Protein AF-A0A3M2VMF3-F1 (afdb_monomer)

Sequence (79 aa):
MLASVSHDLRTPLTSMRGSIDSLLALGEAIALEDRRELLEGTRDEAERLDRYIQNLLDMTRLGHGALKLARDWVSPADI

Secondary structure (DSSP, 8-state):
-HHHHHHHHHHHHHHHHHHHHHHHHHGGGS-HHHHHHHHHHHHHHHHHHHHHHHHHHHHHHHHTT----------GGG-

InterPro domains:
  IPR003661 Signal transduction histidine kinase, dimerisation/phosphoacceptor domain [PF00512] (1-65)
  IPR003661 Signal transduction histidine kinase, dimerisation/phosphoacceptor domain [SM00388] (1-65)
  IPR003661 Signal transduction histidine kinase, dimerisation/phosphoacceptor domain [cd00082] (1-61)
  IPR036097 Signal transduction histidine kinase, dimerisation/phosphoacceptor domain superfamily [SSF47384] (1-65)
  IPR052023 Sensor histidine kinase KdpD [PTHR45569] (1-78)

Solvent-accessible surface area (backbone atoms only — not comparable to full-atom values): 4647 Å² total; per-residue (Å²): 108,73,71,55,54,57,49,65,49,47,54,39,54,52,52,35,48,50,40,51,50,49,51,67,74,42,56,86,76,49,54,71,66,59,51,48,51,40,52,50,53,33,49,53,33,50,56,51,45,50,53,53,51,50,54,50,53,52,50,53,38,56,75,68,64,67,68,76,79,82,84,71,94,71,59,82,89,79,110

Organism: Pseudomonas syringae pv. maculicola (NCBI:txid59511)

pLDDT: mean 85.31, std 14.01, range [54.19, 98.12]

Foldseek 3Di:
DVVVLVVQLVVLVVLLVVLVVCCVVCPVVDDPVSNVVSVVSNVVSVVVNVVSVVVVVVVVCVVVVVDPPPDDDDDPVRD

Radius of gyration: 20.15 Å; Cα contacts (8 Å, |Δi|>4): 33; chains: 1; bounding box: 38×20×61 Å

Structure (mmCIF, N/CA/C/O backbone):
data_AF-A0A3M2VMF3-F1
#
_entry.id   AF-A0A3M2VMF3-F1
#
loop_
_atom_site.group_PDB
_atom_site.id
_atom_site.type_symbol
_atom_site.label_atom_id
_atom_site.label_alt_id
_atom_site.label_comp_id
_atom_site.label_asym_id
_atom_site.label_entity_id
_atom_site.label_seq_id
_atom_site.pdbx_PDB_ins_code
_atom_site.Cartn_x
_atom_site.Cartn_y
_atom_site.Cartn_z
_atom_site.occupancy
_atom_site.B_iso_or_equiv
_atom_site.auth_seq_id
_atom_site.auth_comp_id
_atom_site.auth_asym_id
_atom_site.auth_atom_id
_atom_site.pdbx_PDB_model_num
ATOM 1 N N . MET A 1 1 ? 19.851 5.089 -10.455 1.00 60.38 1 MET A N 1
ATOM 2 C CA . MET A 1 1 ? 18.959 3.954 -10.780 1.00 60.38 1 MET A CA 1
ATOM 3 C C . MET A 1 1 ? 18.661 3.088 -9.557 1.00 60.38 1 MET A C 1
ATOM 5 O O . MET A 1 1 ? 17.556 3.200 -9.055 1.00 60.38 1 MET A O 1
ATOM 9 N N . LEU A 1 2 ? 19.618 2.328 -8.996 1.00 66.19 2 LEU A N 1
ATOM 10 C CA . LEU A 1 2 ? 19.388 1.472 -7.807 1.00 66.19 2 LEU A CA 1
ATOM 11 C C . LEU A 1 2 ? 18.793 2.212 -6.594 1.00 66.19 2 LEU A C 1
ATOM 13 O O . LEU A 1 2 ? 17.838 1.736 -5.995 1.00 66.19 2 LEU A O 1
ATOM 17 N N . ALA A 1 3 ? 19.299 3.408 -6.275 1.00 72.25 3 ALA A N 1
ATOM 18 C CA . ALA A 1 3 ? 18.767 4.219 -5.175 1.00 72.25 3 ALA A CA 1
ATOM 19 C C . ALA A 1 3 ? 17.305 4.669 -5.386 1.00 72.25 3 ALA A C 1
ATOM 21 O O . ALA A 1 3 ? 16.577 4.812 -4.409 1.00 72.25 3 ALA A O 1
ATOM 22 N N . SER A 1 4 ? 16.873 4.850 -6.642 1.00 76.25 4 SER A N 1
ATOM 23 C CA . SER A 1 4 ? 15.481 5.195 -6.973 1.00 76.25 4 SER A CA 1
ATOM 24 C C . SER A 1 4 ? 14.570 4.005 -6.715 1.00 76.25 4 SER A C 1
ATOM 26 O O . SER A 1 4 ? 13.592 4.135 -5.999 1.00 76.25 4 SER A O 1
ATOM 28 N N . VAL A 1 5 ? 14.959 2.817 -7.186 1.00 79.06 5 VAL A N 1
ATOM 29 C CA . VAL A 1 5 ? 14.177 1.592 -6.975 1.00 79.06 5 VAL A CA 1
ATOM 30 C C . VAL A 1 5 ? 14.037 1.286 -5.483 1.00 79.06 5 VAL A C 1
ATOM 32 O O . VAL A 1 5 ? 12.939 1.031 -5.006 1.00 79.06 5 VAL A O 1
ATOM 35 N N . SER A 1 6 ? 15.119 1.394 -4.708 1.00 84.00 6 SER A N 1
ATOM 36 C CA . SER A 1 6 ? 15.049 1.213 -3.252 1.00 84.00 6 SER A CA 1
ATOM 37 C C . SER A 1 6 ? 14.109 2.211 -2.566 1.00 84.00 6 SER A C 1
ATOM 39 O O . SER A 1 6 ? 13.454 1.856 -1.588 1.00 84.00 6 SER A O 1
ATOM 41 N N . HIS A 1 7 ? 14.040 3.453 -3.052 1.00 87.31 7 HIS A N 1
ATOM 42 C CA . HIS A 1 7 ? 13.104 4.457 -2.550 1.00 87.31 7 HIS A CA 1
ATOM 43 C C . HIS A 1 7 ? 11.655 4.102 -2.920 1.00 87.31 7 HIS A C 1
ATOM 45 O O . HIS A 1 7 ? 10.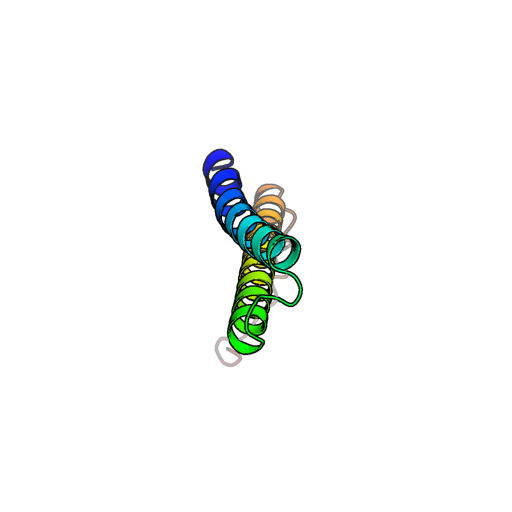779 4.106 -2.055 1.00 87.31 7 HIS A O 1
ATOM 51 N N . ASP A 1 8 ? 11.429 3.704 -4.169 1.00 86.06 8 ASP A N 1
ATOM 52 C CA . ASP A 1 8 ? 10.109 3.367 -4.708 1.00 86.06 8 ASP A CA 1
ATOM 53 C C . ASP A 1 8 ? 9.508 2.115 -4.052 1.00 86.06 8 ASP A C 1
ATOM 55 O O . ASP A 1 8 ? 8.290 2.026 -3.914 1.00 86.06 8 ASP A O 1
ATOM 59 N N . LEU A 1 9 ? 10.348 1.192 -3.566 1.00 90.38 9 LEU A N 1
ATOM 60 C CA . LEU A 1 9 ? 9.934 0.043 -2.751 1.00 90.38 9 LEU A CA 1
ATOM 61 C C . LEU A 1 9 ? 9.706 0.402 -1.268 1.00 90.38 9 LEU A C 1
ATOM 63 O O . LEU A 1 9 ? 8.886 -0.220 -0.594 1.00 90.38 9 LEU A O 1
ATOM 67 N N . ARG A 1 10 ? 10.419 1.394 -0.719 1.00 91.69 10 ARG A N 1
ATOM 68 C CA . ARG A 1 10 ? 10.324 1.753 0.710 1.00 91.69 10 ARG A CA 1
ATOM 69 C C . ARG A 1 10 ? 8.989 2.412 1.056 1.00 91.69 10 ARG A C 1
ATOM 71 O O . ARG A 1 10 ? 8.467 2.181 2.148 1.00 91.69 10 ARG A O 1
ATOM 78 N N . THR A 1 11 ? 8.451 3.221 0.150 1.00 92.12 11 THR A N 1
ATOM 79 C CA . THR A 1 11 ? 7.166 3.915 0.327 1.00 92.12 11 THR A CA 1
ATOM 80 C C . THR A 1 11 ? 5.984 2.951 0.526 1.00 92.12 11 THR A C 1
ATOM 82 O O . THR A 1 11 ? 5.379 3.018 1.598 1.00 92.12 11 THR A O 1
ATOM 85 N N . PRO A 1 12 ? 5.676 2.019 -0.406 1.00 92.19 12 PRO A N 1
ATOM 86 C CA . PRO A 1 12 ? 4.598 1.038 -0.225 1.00 92.19 12 PRO A CA 1
ATOM 87 C C . PRO A 1 12 ? 4.805 0.189 1.034 1.00 92.19 12 PRO A C 1
ATOM 89 O O . PRO A 1 12 ? 3.871 -0.026 1.800 1.00 92.19 12 PRO A O 1
ATOM 92 N N . LEU A 1 13 ? 6.046 -0.222 1.321 1.00 95.38 13 LEU A N 1
ATOM 93 C CA . LEU A 1 13 ? 6.360 -1.007 2.517 1.00 95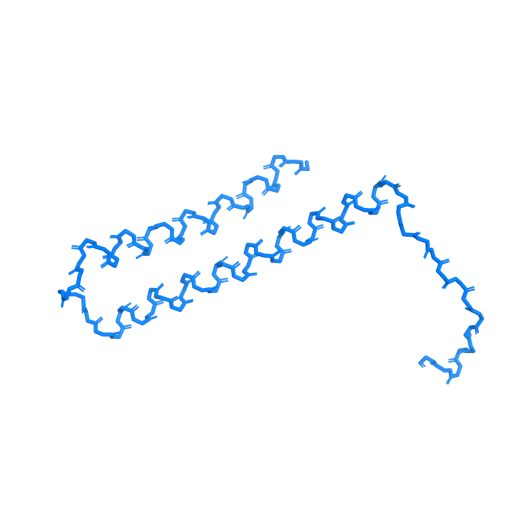.38 13 LEU A CA 1
ATOM 94 C C . LEU A 1 13 ? 6.071 -0.250 3.822 1.00 95.38 13 LEU A C 1
ATOM 96 O O . LEU A 1 13 ? 5.597 -0.834 4.795 1.00 95.38 13 LEU A O 1
ATOM 100 N N . THR A 1 14 ? 6.369 1.049 3.858 1.00 96.25 14 THR A N 1
ATOM 101 C CA . THR A 1 14 ? 6.100 1.888 5.034 1.00 96.25 14 THR A CA 1
ATOM 102 C C . THR A 1 14 ? 4.600 2.091 5.228 1.00 96.25 14 THR A C 1
ATOM 104 O O . THR A 1 14 ? 4.136 2.000 6.361 1.00 96.25 14 THR A O 1
ATOM 107 N N . SER A 1 15 ? 3.859 2.292 4.133 1.00 95.25 15 SER A N 1
ATOM 108 C CA . SER A 1 15 ? 2.396 2.398 4.141 1.00 95.25 15 SER A CA 1
ATOM 109 C C . SER A 1 15 ? 1.739 1.121 4.678 1.00 95.25 15 SER A C 1
ATOM 111 O O . SER A 1 15 ? 1.032 1.171 5.682 1.00 95.25 15 SER A O 1
ATOM 113 N N . MET A 1 16 ? 2.080 -0.043 4.107 1.00 97.69 16 MET A N 1
ATOM 114 C CA . MET A 1 16 ? 1.572 -1.343 4.567 1.00 97.69 16 MET A CA 1
ATOM 115 C C . MET A 1 16 ? 1.869 -1.592 6.045 1.00 97.69 16 MET A C 1
ATOM 117 O O . MET 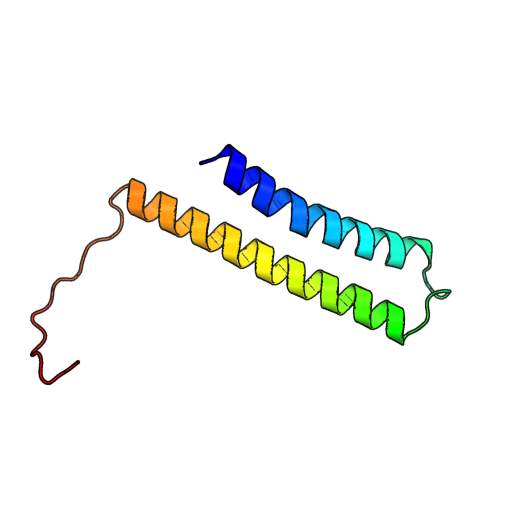A 1 16 ? 0.994 -2.041 6.780 1.00 97.69 16 MET A O 1
ATOM 121 N N . ARG A 1 17 ? 3.092 -1.286 6.501 1.00 97.94 17 ARG A N 1
ATOM 122 C CA . ARG A 1 17 ? 3.452 -1.463 7.912 1.00 97.94 17 ARG A CA 1
ATOM 123 C C . ARG A 1 17 ? 2.597 -0.580 8.819 1.00 97.94 17 ARG A C 1
ATOM 125 O O . ARG A 1 17 ? 2.102 -1.079 9.816 1.00 97.94 17 ARG A O 1
ATOM 132 N N . GLY A 1 18 ? 2.377 0.682 8.448 1.00 97.56 18 GLY A N 1
ATOM 133 C CA . GLY A 1 18 ? 1.507 1.586 9.202 1.00 97.56 18 GLY A CA 1
ATOM 134 C C . GLY A 1 18 ? 0.079 1.056 9.323 1.00 97.56 18 GLY A C 1
ATOM 135 O O . GLY A 1 18 ? -0.449 0.988 10.429 1.00 97.56 18 GLY A O 1
ATOM 136 N N . SER A 1 19 ? -0.512 0.599 8.215 1.00 97.19 19 SER A N 1
ATOM 137 C CA . SER A 1 19 ? -1.857 0.013 8.219 1.00 97.19 19 SER A CA 1
ATOM 138 C C . SER A 1 19 ? -1.943 -1.247 9.083 1.00 97.19 19 SER A C 1
ATOM 140 O O . SER 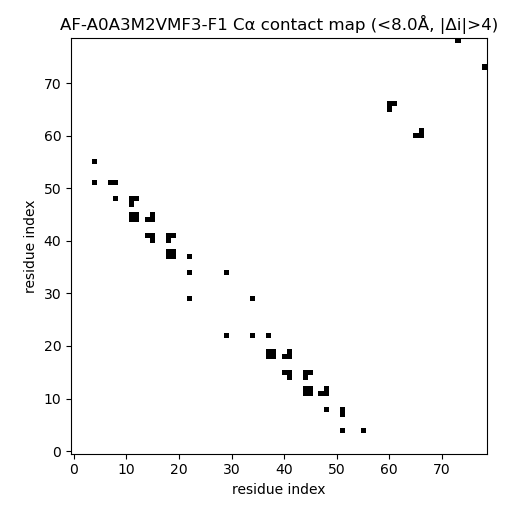A 1 19 ? -2.875 -1.390 9.873 1.00 97.19 19 SER A O 1
ATOM 142 N N . ILE A 1 20 ? -0.957 -2.145 8.985 1.00 98.00 20 ILE A N 1
ATOM 143 C CA . ILE A 1 20 ? -0.887 -3.364 9.804 1.00 98.00 20 ILE A CA 1
ATOM 144 C C . ILE A 1 20 ? -0.709 -3.019 11.288 1.00 98.00 20 ILE A C 1
ATOM 146 O O . ILE A 1 20 ? -1.405 -3.588 12.127 1.00 98.00 20 ILE A O 1
ATOM 150 N N . ASP A 1 21 ? 0.168 -2.071 11.619 1.00 98.06 21 ASP A N 1
ATOM 151 C CA . ASP A 1 21 ? 0.391 -1.621 12.995 1.00 98.06 21 ASP A CA 1
ATOM 152 C C . ASP A 1 21 ? -0.895 -1.017 13.584 1.00 98.06 21 ASP A C 1
ATOM 154 O O . ASP A 1 21 ? -1.256 -1.333 14.717 1.00 98.06 21 ASP A O 1
ATOM 158 N N . SER A 1 22 ? -1.640 -0.217 12.811 1.00 96.50 22 SER A N 1
ATOM 159 C CA . SER A 1 22 ? -2.948 0.314 13.221 1.00 96.50 22 SER A CA 1
ATOM 160 C C . SER A 1 22 ? -3.977 -0.790 13.462 1.00 96.50 22 SER A C 1
ATOM 162 O O . SER A 1 22 ? -4.666 -0.768 14.481 1.00 96.50 22 SER A O 1
ATOM 164 N N . LEU A 1 23 ? -4.055 -1.780 12.569 1.00 97.06 23 LEU A N 1
ATOM 165 C CA . LEU A 1 23 ? -4.949 -2.931 12.716 1.00 97.06 23 LEU A CA 1
ATOM 166 C C . LEU A 1 23 ? -4.632 -3.745 13.979 1.00 97.06 23 LEU A C 1
ATOM 168 O O . LEU A 1 23 ? -5.547 -4.150 14.694 1.00 97.06 23 LEU A O 1
ATOM 172 N N . LEU A 1 24 ? -3.348 -3.966 14.269 1.00 97.44 24 LEU A N 1
ATOM 173 C CA . LEU A 1 24 ? -2.901 -4.701 15.455 1.00 97.44 24 LEU A CA 1
ATOM 174 C C . LEU A 1 24 ? -3.115 -3.906 16.749 1.00 97.44 24 LEU A C 1
ATOM 176 O O . LEU A 1 24 ? -3.508 -4.489 17.756 1.00 97.44 24 LEU A O 1
ATOM 180 N N . ALA A 1 25 ? -2.861 -2.595 16.730 1.00 97.44 25 ALA A N 1
ATOM 181 C CA . ALA A 1 25 ? -2.981 -1.736 17.904 1.00 97.44 25 ALA A CA 1
ATOM 182 C C . ALA A 1 25 ? -4.440 -1.486 18.308 1.00 97.44 25 ALA A C 1
ATOM 184 O O . ALA A 1 25 ? -4.744 -1.437 19.499 1.00 97.44 25 ALA A O 1
ATOM 185 N N . LEU A 1 26 ? -5.334 -1.319 17.329 1.00 95.94 26 LEU A N 1
ATOM 186 C CA . LEU A 1 26 ? -6.747 -1.036 17.578 1.00 95.94 26 LEU A CA 1
ATOM 187 C C .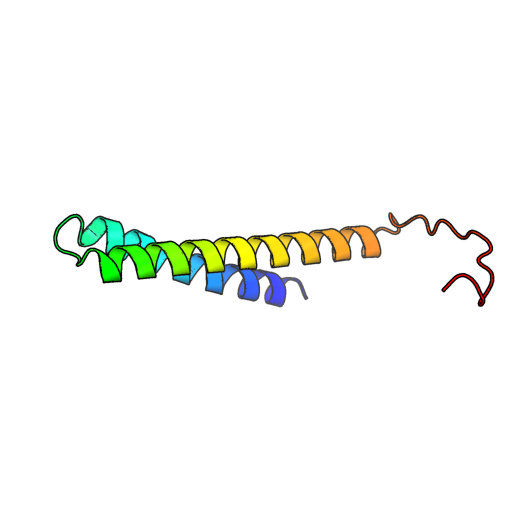 LEU A 1 26 ? -7.575 -2.313 17.764 1.00 95.94 26 LEU A C 1
ATOM 189 O O . LEU A 1 26 ? -8.545 -2.295 18.517 1.00 95.94 26 LEU A O 1
ATOM 193 N N . GLY A 1 27 ? -7.200 -3.429 17.131 1.00 93.19 27 GLY A N 1
ATOM 194 C CA . GLY A 1 27 ? -7.873 -4.716 17.316 1.00 93.19 27 GLY A CA 1
ATOM 195 C C . GLY A 1 27 ? -9.373 -4.646 17.013 1.00 93.19 27 GLY A C 1
ATOM 196 O O . GLY A 1 27 ? -9.767 -4.352 15.890 1.00 93.19 27 GLY A O 1
ATOM 197 N N . GLU A 1 28 ? -10.221 -4.923 18.005 1.00 94.19 28 GLU A N 1
ATOM 198 C CA . GLU A 1 28 ? -11.687 -4.827 17.868 1.00 94.19 28 GLU A CA 1
ATOM 199 C C . GLU A 1 28 ? -12.238 -3.404 18.069 1.00 94.19 28 GLU A C 1
ATOM 201 O O . GLU A 1 28 ? -13.421 -3.169 17.843 1.00 94.19 28 GLU A O 1
ATOM 206 N N . ALA A 1 29 ? -11.407 -2.442 18.486 1.00 96.19 29 ALA A N 1
ATOM 207 C CA . ALA A 1 29 ? -11.831 -1.059 18.707 1.00 96.19 29 ALA A CA 1
ATOM 208 C C . ALA A 1 29 ? -11.946 -0.235 17.410 1.00 96.19 29 ALA A C 1
ATOM 210 O O . ALA A 1 29 ? -12.503 0.861 17.438 1.00 96.19 29 ALA A O 1
ATOM 211 N N . ILE A 1 30 ? -11.417 -0.732 16.286 1.00 96.44 30 ILE A N 1
ATOM 212 C CA . ILE A 1 30 ? -11.573 -0.100 14.970 1.00 96.44 30 ILE A CA 1
ATOM 213 C C . ILE A 1 30 ? -12.933 -0.464 14.356 1.00 96.44 30 ILE A C 1
ATOM 215 O O . ILE A 1 30 ? -13.393 -1.602 14.473 1.00 96.44 30 ILE A O 1
ATOM 219 N N . ALA A 1 31 ? -13.575 0.493 13.680 1.00 97.38 31 ALA A N 1
ATOM 220 C CA . ALA A 1 31 ? -14.801 0.224 12.936 1.00 97.38 31 ALA A CA 1
ATOM 221 C C . ALA A 1 31 ? -14.545 -0.801 11.818 1.00 97.38 31 ALA A C 1
ATOM 223 O O . ALA A 1 31 ? -13.451 -0.878 11.254 1.00 97.38 31 ALA A O 1
ATOM 224 N N . LEU A 1 32 ? -15.555 -1.608 11.484 1.00 96.56 32 LEU A N 1
ATOM 225 C CA . LEU A 1 32 ? -15.405 -2.658 10.473 1.00 96.56 32 LEU A CA 1
ATOM 226 C C . LEU A 1 32 ? -15.065 -2.069 9.095 1.00 96.56 32 LEU A C 1
ATOM 228 O O . LEU A 1 32 ? -14.291 -2.662 8.343 1.00 96.56 32 LEU A O 1
ATOM 232 N N . GLU A 1 33 ? -15.627 -0.904 8.794 1.00 97.06 33 GLU A N 1
ATOM 233 C CA . GLU A 1 33 ? -15.406 -0.140 7.573 1.00 97.06 33 GLU A CA 1
ATOM 234 C C . GLU A 1 33 ? -13.948 0.324 7.477 1.00 97.06 33 GLU A C 1
ATOM 236 O O . GLU A 1 33 ? -13.269 -0.017 6.509 1.00 97.06 33 GLU A O 1
ATOM 241 N N . ASP A 1 34 ? -13.428 0.974 8.521 1.00 96.81 34 ASP A N 1
ATOM 242 C CA . ASP A 1 34 ? -12.033 1.433 8.579 1.00 96.81 34 ASP A CA 1
ATOM 243 C C . ASP A 1 34 ? -11.054 0.249 8.528 1.00 96.81 34 ASP A C 1
ATOM 245 O O . ASP A 1 34 ? -10.021 0.287 7.859 1.00 96.81 34 ASP A O 1
ATOM 249 N N . ARG A 1 35 ? -11.391 -0.862 9.201 1.00 97.44 35 ARG A N 1
ATOM 250 C CA . ARG A 1 35 ? -10.611 -2.105 9.142 1.00 97.44 35 ARG A CA 1
ATOM 251 C C . ARG A 1 35 ? -10.521 -2.626 7.711 1.00 97.44 35 ARG A C 1
ATOM 253 O O . ARG A 1 35 ? -9.458 -3.083 7.288 1.00 97.44 35 ARG A O 1
ATOM 260 N N . ARG A 1 36 ? -11.636 -2.601 6.981 1.00 97.50 36 ARG A N 1
ATOM 261 C CA . ARG A 1 36 ? -11.687 -3.034 5.586 1.00 97.50 36 ARG A CA 1
ATOM 262 C C . ARG A 1 36 ? -10.869 -2.102 4.697 1.00 97.50 36 ARG A C 1
ATOM 264 O O . ARG A 1 36 ? -10.091 -2.608 3.896 1.00 97.50 36 ARG A O 1
ATOM 271 N N . GLU A 1 37 ? -10.986 -0.792 4.881 1.00 97.44 37 GLU A N 1
ATOM 272 C CA . GLU A 1 37 ? -10.217 0.203 4.129 1.00 97.44 37 GLU A CA 1
ATOM 273 C C . GLU A 1 37 ? -8.704 0.017 4.326 1.00 97.44 37 GLU A C 1
ATOM 275 O O . GLU A 1 37 ? -7.953 -0.051 3.353 1.00 97.44 37 GLU A O 1
ATOM 280 N N . LEU A 1 38 ? -8.244 -0.176 5.569 1.00 97.44 38 LEU A N 1
ATOM 281 C CA . LEU A 1 38 ? -6.830 -0.445 5.857 1.00 97.44 38 LEU A CA 1
ATOM 282 C C . LEU A 1 38 ? -6.332 -1.736 5.195 1.00 97.44 38 LEU A C 1
ATOM 284 O O . LEU A 1 38 ? -5.199 -1.783 4.706 1.00 97.44 38 LEU A O 1
ATOM 288 N N . LEU A 1 39 ? -7.154 -2.789 5.174 1.00 98.00 39 LEU A N 1
ATOM 289 C CA . LEU A 1 39 ? -6.817 -4.055 4.519 1.00 98.00 39 LEU A CA 1
ATOM 290 C C . LEU A 1 39 ? -6.779 -3.921 2.991 1.00 98.00 39 LEU A C 1
ATOM 292 O O . LEU A 1 39 ? -5.854 -4.441 2.366 1.00 98.00 39 LEU A O 1
ATOM 296 N N . GLU A 1 40 ? -7.743 -3.219 2.394 1.00 98.12 40 GLU A N 1
ATOM 297 C CA . GLU A 1 40 ? -7.780 -2.944 0.954 1.00 98.12 40 GLU A CA 1
ATOM 298 C C . GLU A 1 40 ? -6.573 -2.097 0.533 1.00 98.12 40 GLU A C 1
ATOM 300 O O . GLU A 1 40 ? -5.828 -2.506 -0.356 1.00 98.12 40 GLU A O 1
ATOM 305 N N . GLY A 1 41 ? -6.276 -1.011 1.252 1.00 97.25 41 GLY A N 1
ATOM 306 C CA . GLY A 1 41 ? -5.088 -0.195 0.991 1.00 97.25 41 GLY A CA 1
ATOM 307 C C . GLY A 1 41 ? -3.777 -0.973 1.155 1.00 97.25 41 GLY A C 1
ATOM 308 O O . GLY A 1 41 ? -2.856 -0.831 0.352 1.00 97.25 41 GLY A O 1
ATOM 309 N N . THR A 1 42 ? -3.694 -1.862 2.151 1.00 98.00 42 THR A N 1
ATOM 310 C CA . THR A 1 42 ? -2.527 -2.747 2.327 1.00 98.00 42 THR A CA 1
ATOM 311 C C . THR A 1 42 ? -2.360 -3.693 1.136 1.00 98.00 42 THR A C 1
ATOM 313 O O . THR A 1 42 ? -1.242 -3.897 0.661 1.00 98.00 42 THR A O 1
ATOM 316 N N . ARG A 1 43 ? -3.461 -4.262 0.629 1.00 98.00 43 ARG A N 1
ATOM 317 C CA . ARG A 1 43 ? -3.449 -5.127 -0.556 1.00 98.00 43 ARG A CA 1
ATOM 318 C C . ARG A 1 43 ? -2.989 -4.364 -1.799 1.00 98.00 43 ARG A C 1
ATOM 320 O O . ARG A 1 43 ? -2.140 -4.874 -2.528 1.00 98.00 43 ARG A O 1
ATOM 327 N N . ASP A 1 44 ? -3.495 -3.158 -2.018 1.00 97.12 44 ASP A N 1
ATOM 328 C CA . ASP A 1 44 ? -3.149 -2.352 -3.192 1.00 97.12 44 ASP A CA 1
ATOM 329 C C . ASP A 1 44 ? -1.656 -1.980 -3.213 1.00 97.12 44 ASP A C 1
ATOM 331 O O . ASP A 1 44 ? -0.999 -2.053 -4.259 1.00 97.12 44 ASP A O 1
ATOM 335 N N . GLU A 1 45 ? -1.078 -1.649 -2.053 1.00 96.81 45 GLU A N 1
ATOM 336 C CA . GLU A 1 45 ? 0.362 -1.391 -1.937 1.00 96.81 45 GLU A CA 1
ATOM 337 C C . GLU A 1 45 ? 1.206 -2.659 -2.131 1.00 96.81 45 GLU A C 1
ATOM 339 O O . GLU A 1 45 ? 2.295 -2.581 -2.707 1.00 96.81 45 GLU A O 1
ATOM 344 N N . ALA A 1 46 ? 0.710 -3.833 -1.727 1.00 96.00 46 ALA A N 1
ATOM 345 C CA . ALA A 1 46 ? 1.372 -5.107 -2.003 1.00 96.00 46 ALA A CA 1
ATOM 346 C C . ALA A 1 46 ? 1.409 -5.407 -3.512 1.00 96.00 46 ALA A C 1
ATOM 348 O O . ALA A 1 46 ? 2.465 -5.741 -4.050 1.00 96.00 46 ALA A O 1
ATOM 349 N N . GLU A 1 47 ? 0.292 -5.212 -4.219 1.00 95.56 47 GLU A N 1
ATOM 350 C CA . GLU A 1 47 ? 0.229 -5.371 -5.679 1.00 95.56 47 GLU A CA 1
ATOM 351 C C . GLU A 1 47 ? 1.121 -4.354 -6.404 1.00 95.56 47 GLU A C 1
ATOM 353 O O . GLU A 1 47 ? 1.740 -4.653 -7.427 1.00 95.56 47 GLU A O 1
ATOM 358 N N . ARG A 1 48 ? 1.218 -3.129 -5.881 1.00 92.31 48 ARG A N 1
ATOM 359 C CA . ARG A 1 48 ? 2.125 -2.107 -6.411 1.00 92.31 48 ARG A CA 1
ATOM 360 C C . ARG A 1 48 ? 3.592 -2.482 -6.217 1.00 92.31 48 ARG A C 1
ATOM 362 O O . ARG A 1 48 ? 4.383 -2.300 -7.144 1.00 92.31 48 ARG A O 1
ATOM 369 N N . LEU A 1 49 ? 3.946 -3.008 -5.047 1.00 93.44 49 LEU A N 1
ATOM 370 C CA . LEU A 1 49 ? 5.293 -3.490 -4.757 1.00 93.44 49 LEU A CA 1
ATOM 371 C C . LEU A 1 49 ? 5.682 -4.642 -5.695 1.00 93.44 49 LEU A C 1
ATOM 373 O O . LEU A 1 49 ? 6.787 -4.631 -6.235 1.00 93.44 49 LEU A O 1
ATOM 377 N N . ASP A 1 50 ? 4.766 -5.581 -5.941 1.00 92.00 50 ASP A N 1
ATOM 378 C CA . ASP A 1 50 ? 4.967 -6.692 -6.877 1.00 92.00 50 ASP A CA 1
A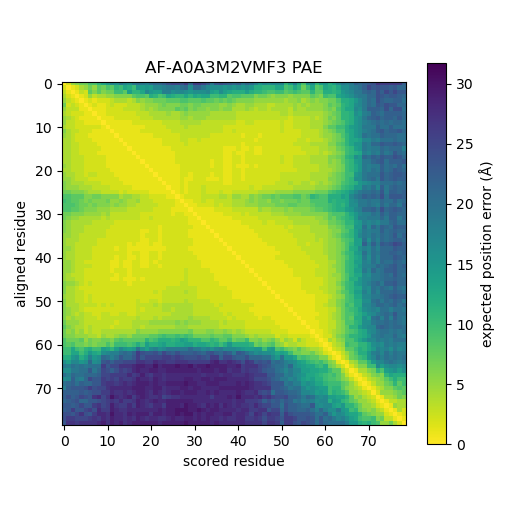TOM 379 C C . ASP A 1 50 ? 5.287 -6.192 -8.297 1.00 92.00 50 ASP A C 1
ATOM 381 O O . ASP A 1 50 ? 6.303 -6.572 -8.882 1.00 92.00 50 ASP A O 1
ATOM 385 N N . ARG A 1 51 ? 4.521 -5.213 -8.806 1.00 90.88 51 ARG A N 1
ATOM 386 C CA . ARG A 1 51 ? 4.809 -4.569 -10.103 1.00 90.88 51 ARG A CA 1
ATOM 387 C C . ARG A 1 51 ? 6.196 -3.925 -10.153 1.00 90.88 51 ARG A C 1
ATOM 389 O O . ARG A 1 51 ? 6.866 -3.992 -11.182 1.00 90.88 51 ARG A O 1
ATOM 396 N N . TYR A 1 52 ? 6.653 -3.299 -9.067 1.00 90.25 52 TYR A N 1
ATOM 397 C CA . TYR A 1 52 ? 7.998 -2.715 -9.013 1.00 90.25 52 TYR A CA 1
ATOM 398 C C . TYR A 1 52 ? 9.103 -3.767 -9.023 1.00 90.25 52 TYR A C 1
ATOM 400 O O . TYR A 1 52 ? 10.112 -3.580 -9.707 1.00 90.25 52 TYR A O 1
ATOM 408 N N . ILE A 1 53 ? 8.904 -4.879 -8.316 1.00 88.69 53 ILE A N 1
ATOM 409 C CA . ILE A 1 53 ? 9.827 -6.014 -8.342 1.00 88.69 53 ILE A CA 1
ATOM 410 C C . ILE A 1 53 ? 9.884 -6.602 -9.753 1.00 88.69 53 ILE A C 1
ATOM 412 O O . ILE A 1 53 ? 10.979 -6.805 -10.278 1.00 88.69 53 ILE A O 1
ATOM 416 N N . GLN A 1 54 ? 8.736 -6.803 -10.401 1.00 88.62 54 GLN A N 1
ATOM 417 C CA . GLN A 1 54 ? 8.686 -7.345 -11.755 1.00 88.62 54 GLN A CA 1
ATOM 418 C C . GLN A 1 54 ? 9.391 -6.429 -12.763 1.00 88.62 54 GLN A C 1
ATOM 420 O O . GLN A 1 54 ? 10.257 -6.890 -13.503 1.00 88.62 54 GLN A O 1
ATOM 425 N N . ASN A 1 55 ? 9.134 -5.118 -12.713 1.00 85.88 55 ASN A N 1
ATOM 426 C CA . ASN A 1 55 ? 9.822 -4.141 -13.563 1.00 85.88 55 ASN A CA 1
ATOM 427 C C . ASN A 1 55 ? 11.347 -4.166 -13.360 1.00 85.88 55 ASN A C 1
ATOM 429 O O . ASN A 1 55 ? 12.110 -4.053 -14.321 1.00 85.88 55 ASN A O 1
ATOM 433 N N . LEU A 1 56 ? 11.813 -4.333 -12.118 1.00 86.38 56 LEU A N 1
ATOM 434 C CA . LEU A 1 56 ? 13.238 -4.471 -11.822 1.00 86.38 56 LEU A CA 1
ATOM 435 C C . LEU A 1 56 ? 13.815 -5.766 -12.416 1.00 86.38 56 LEU A C 1
ATOM 437 O O . LEU A 1 56 ? 14.893 -5.745 -13.017 1.00 86.38 56 LEU A O 1
ATOM 441 N N . LEU A 1 57 ? 13.111 -6.890 -12.273 1.00 85.25 57 LEU A N 1
ATOM 442 C CA . LEU A 1 57 ? 13.518 -8.170 -12.856 1.00 85.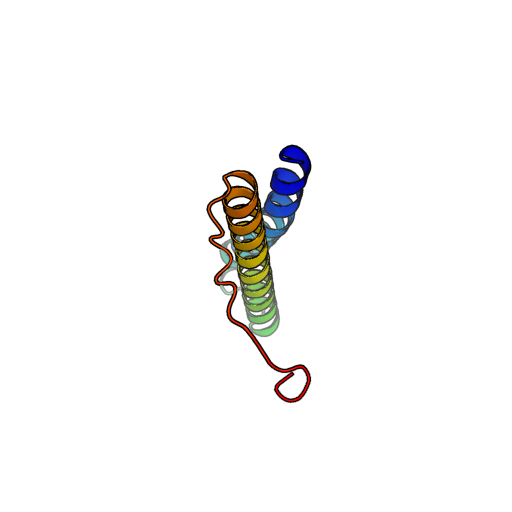25 57 LEU A CA 1
ATOM 443 C C . LEU A 1 57 ? 13.575 -8.097 -14.387 1.00 85.25 57 LEU A C 1
ATOM 445 O O . LEU A 1 57 ? 14.534 -8.580 -14.987 1.00 85.25 57 LEU A O 1
ATOM 449 N N . ASP A 1 58 ? 12.620 -7.426 -15.020 1.00 83.94 58 ASP A N 1
ATOM 450 C CA . ASP A 1 58 ? 12.607 -7.228 -16.469 1.00 83.94 58 ASP A CA 1
ATOM 451 C C . ASP A 1 58 ? 13.790 -6.360 -16.923 1.00 83.94 58 ASP A C 1
ATOM 453 O O . ASP A 1 58 ? 14.506 -6.726 -17.857 1.00 83.94 58 ASP A O 1
ATOM 457 N N . MET A 1 59 ? 14.085 -5.266 -16.211 1.00 78.38 59 MET A N 1
ATOM 458 C CA . MET A 1 59 ? 15.256 -4.424 -16.488 1.00 78.38 59 MET A CA 1
ATOM 459 C C . MET A 1 59 ? 16.580 -5.177 -16.313 1.00 78.38 59 MET A C 1
ATOM 461 O O . MET A 1 59 ? 17.496 -5.010 -17.120 1.00 78.38 59 MET A O 1
ATOM 465 N N . THR A 1 60 ? 1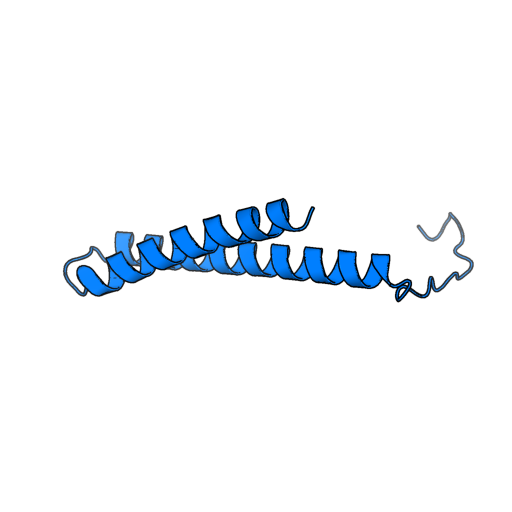6.703 -6.023 -15.287 1.00 77.00 60 THR A N 1
ATOM 466 C CA . THR A 1 60 ? 17.920 -6.829 -15.087 1.00 77.00 60 THR A CA 1
ATOM 467 C C . THR A 1 60 ? 18.085 -7.897 -16.169 1.00 77.00 60 THR A C 1
ATOM 469 O O . THR A 1 60 ? 19.195 -8.057 -16.682 1.00 77.00 60 THR A O 1
ATOM 472 N N . ARG A 1 61 ? 16.998 -8.563 -16.589 1.00 74.94 61 ARG A N 1
ATOM 473 C CA . ARG A 1 61 ? 16.987 -9.513 -17.718 1.00 74.94 61 ARG A CA 1
ATOM 474 C C . ARG A 1 61 ? 17.364 -8.843 -19.039 1.00 74.94 61 ARG A C 1
ATOM 476 O O . ARG A 1 61 ? 18.171 -9.394 -19.789 1.00 74.94 61 ARG A O 1
ATOM 483 N N . LEU A 1 62 ? 16.828 -7.649 -19.299 1.00 68.75 62 LEU A N 1
ATOM 484 C CA . LEU A 1 62 ? 17.176 -6.820 -20.457 1.00 68.75 62 LEU A CA 1
ATOM 485 C C . LEU A 1 62 ? 18.660 -6.426 -20.441 1.00 68.75 62 LEU A C 1
ATOM 487 O O . LEU A 1 62 ? 19.353 -6.598 -21.441 1.00 68.75 62 LEU A O 1
ATOM 491 N N . GLY A 1 63 ? 19.167 -5.962 -19.295 1.00 60.44 63 GLY A N 1
ATOM 492 C CA . GLY A 1 63 ? 20.562 -5.543 -19.132 1.00 60.44 63 GLY A CA 1
ATOM 493 C C . GLY A 1 63 ? 21.588 -6.673 -19.266 1.00 60.44 63 GLY A C 1
ATOM 494 O O . GLY A 1 63 ? 22.733 -6.409 -19.616 1.00 60.44 63 GLY A O 1
ATOM 495 N N . HIS A 1 64 ? 21.185 -7.927 -19.038 1.00 62.00 64 HIS A N 1
ATOM 496 C CA . HIS A 1 64 ? 22.044 -9.110 -19.188 1.00 62.00 64 HIS A CA 1
ATOM 497 C C . HIS A 1 64 ? 21.895 -9.803 -20.557 1.00 62.00 64 HIS A C 1
ATOM 499 O O . HIS A 1 64 ? 22.408 -10.905 -20.741 1.00 62.00 64 HIS A O 1
ATOM 505 N N . GLY A 1 65 ? 21.191 -9.195 -21.523 1.00 54.34 65 GLY A N 1
ATOM 506 C CA . GLY A 1 65 ? 21.025 -9.766 -22.867 1.00 54.34 65 GLY A CA 1
ATOM 507 C C . GLY A 1 65 ? 20.204 -11.062 -22.906 1.00 54.34 65 GLY A C 1
ATOM 508 O O . GLY A 1 65 ? 20.282 -11.811 -23.877 1.00 54.34 65 GLY A O 1
ATOM 509 N N . ALA A 1 66 ? 19.411 -11.346 -21.865 1.00 58.03 66 ALA A N 1
ATOM 510 C CA . ALA A 1 66 ? 18.648 -12.590 -21.744 1.00 58.03 66 ALA A CA 1
ATOM 511 C C . ALA A 1 66 ? 17.385 -12.627 -22.627 1.00 58.03 66 ALA A C 1
ATOM 513 O O . ALA A 1 66 ? 16.741 -13.672 -22.745 1.00 58.03 66 ALA A O 1
ATOM 514 N N . LEU A 1 67 ? 17.023 -11.510 -23.266 1.00 54.19 67 LEU A N 1
ATOM 515 C CA . LEU A 1 67 ? 15.922 -11.459 -24.221 1.00 54.19 67 LEU A CA 1
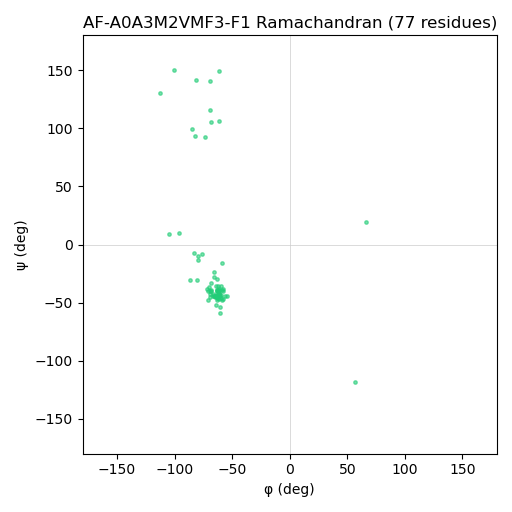ATOM 516 C C . LEU A 1 67 ? 16.419 -11.938 -25.593 1.00 54.19 67 LEU A C 1
ATOM 518 O O . LEU A 1 67 ? 16.949 -11.167 -26.393 1.00 54.19 67 LEU A O 1
ATOM 522 N N . LYS A 1 68 ? 16.254 -13.234 -25.879 1.00 55.19 68 LYS A N 1
ATOM 523 C CA . LYS A 1 68 ? 16.346 -13.731 -27.256 1.00 55.19 68 LYS A CA 1
ATOM 524 C C . LYS A 1 68 ? 15.148 -13.183 -28.025 1.00 55.19 68 LYS A C 1
ATOM 526 O O . LYS A 1 68 ? 14.031 -13.655 -27.836 1.00 55.19 68 LYS A O 1
ATOM 531 N N . LEU A 1 69 ? 15.378 -12.186 -28.878 1.00 56.84 69 LEU A N 1
ATOM 532 C CA . LEU A 1 69 ? 14.378 -11.752 -29.849 1.00 56.84 69 LEU A CA 1
ATOM 533 C C . LEU A 1 69 ? 14.077 -12.941 -30.777 1.00 56.84 69 LEU A C 1
ATOM 535 O O . LEU A 1 69 ? 14.903 -13.292 -31.621 1.00 56.84 69 LEU A O 1
ATOM 539 N N . ALA A 1 70 ? 12.913 -13.567 -30.614 1.00 61.06 70 ALA A N 1
ATOM 540 C CA . ALA A 1 70 ? 12.368 -14.460 -31.625 1.00 61.06 70 ALA A CA 1
ATOM 541 C C . ALA A 1 70 ? 11.863 -13.576 -32.771 1.00 61.06 70 ALA A C 1
ATOM 543 O O . ALA A 1 70 ? 10.778 -13.004 -32.709 1.00 61.06 70 ALA A O 1
ATOM 544 N N . ARG A 1 71 ? 12.729 -13.350 -33.762 1.00 62.97 71 ARG A N 1
ATOM 545 C CA . ARG A 1 71 ? 12.370 -12.640 -34.988 1.00 62.97 71 ARG A CA 1
ATOM 546 C C . ARG A 1 71 ? 11.764 -13.642 -35.952 1.00 62.97 71 ARG A C 1
ATOM 548 O O . ARG A 1 71 ? 12.510 -14.338 -36.632 1.00 62.97 71 ARG A O 1
ATOM 555 N N . ASP A 1 72 ? 10.443 -13.656 -36.017 1.00 69.62 72 ASP A N 1
ATOM 556 C CA . ASP A 1 72 ? 9.725 -14.272 -37.123 1.00 69.62 72 ASP A CA 1
ATOM 557 C C . ASP A 1 72 ? 9.265 -13.201 -38.111 1.00 69.62 72 ASP A C 1
ATOM 559 O O . ASP A 1 72 ? 9.040 -12.040 -37.756 1.00 69.62 72 ASP A O 1
ATOM 563 N N . TRP A 1 73 ? 9.176 -13.592 -39.380 1.00 78.00 73 TRP A N 1
ATOM 564 C CA . TRP A 1 73 ? 8.579 -12.755 -40.410 1.00 78.00 73 TRP A CA 1
ATOM 565 C C . TRP A 1 73 ? 7.081 -12.658 -40.143 1.00 78.00 73 TRP A C 1
ATOM 567 O O . TRP A 1 73 ? 6.375 -13.659 -40.219 1.00 78.00 73 TRP A O 1
ATOM 577 N N . VAL A 1 74 ? 6.608 -11.451 -39.845 1.00 73.38 74 VAL A N 1
ATOM 578 C CA . VAL A 1 74 ? 5.183 -11.148 -39.688 1.00 73.38 74 VAL A CA 1
ATOM 579 C C . VAL A 1 74 ? 4.780 -10.232 -40.834 1.00 73.38 74 VAL A C 1
ATOM 581 O O . VAL A 1 74 ? 5.478 -9.251 -41.115 1.00 73.38 74 VAL A O 1
ATOM 584 N N . SER A 1 75 ? 3.697 -10.563 -41.536 1.00 78.62 75 SER A N 1
ATOM 585 C CA . SER A 1 75 ? 3.156 -9.668 -42.555 1.00 78.62 75 SER A CA 1
ATOM 586 C C . SER A 1 75 ? 2.567 -8.432 -41.869 1.00 78.62 75 SER A C 1
ATOM 588 O O . SER A 1 75 ? 1.897 -8.578 -40.849 1.00 78.62 75 SER A O 1
ATOM 590 N N . PRO A 1 76 ? 2.722 -7.216 -42.422 1.00 70.12 76 PRO A N 1
ATOM 591 C CA . PRO A 1 76 ? 2.029 -6.026 -41.921 1.00 70.12 76 PRO A CA 1
ATOM 592 C C . PRO A 1 76 ? 0.497 -6.144 -41.928 1.00 70.12 76 PRO A C 1
ATOM 594 O O . PRO A 1 76 ? -0.169 -5.330 -41.305 1.00 70.12 76 PRO A O 1
ATOM 597 N N . ALA A 1 77 ? -0.056 -7.123 -42.653 1.00 77.38 77 ALA A N 1
ATOM 598 C CA . ALA A 1 77 ? -1.483 -7.438 -42.654 1.00 77.38 77 ALA A CA 1
ATOM 599 C C . ALA A 1 77 ? -1.934 -8.281 -41.443 1.00 77.38 77 ALA A C 1
ATOM 601 O O . ALA A 1 77 ? -3.135 -8.442 -41.246 1.00 77.38 77 ALA A O 1
ATOM 602 N N . ASP A 1 78 ? -0.988 -8.803 -40.656 1.00 66.19 78 ASP A N 1
ATOM 603 C CA . ASP A 1 78 ? -1.229 -9.674 -39.499 1.00 66.19 78 ASP A CA 1
ATOM 604 C C . ASP A 1 78 ? -1.032 -8.937 -38.150 1.00 66.19 78 ASP A C 1
ATOM 606 O O . ASP A 1 78 ? -1.001 -9.583 -37.100 1.00 66.19 78 ASP A O 1
ATOM 610 N N . ILE A 1 79 ? -0.870 -7.603 -38.172 1.00 56.47 79 ILE A N 1
ATOM 611 C CA . ILE A 1 79 ? -0.744 -6.717 -36.992 1.00 56.47 79 ILE A CA 1
ATOM 612 C C . ILE A 1 79 ? -2.003 -5.865 -36.837 1.00 56.47 79 ILE A C 1
ATOM 614 O O . ILE A 1 79 ? -2.434 -5.268 -37.850 1.00 56.47 79 ILE A O 1
#

Mean predicted aligned error: 9.42 Å

Nearest PDB structures (foldseek):
  4afl-assembly1_C  TM=9.005E-01  e=6.517E-01  Homo sapiens
  3nym-assembly1_B  TM=6.993E-01  e=3.294E-01  Neisseria meningitidis serogroup B
  7o40-assembly1_F  TM=8.423E-01  e=2.714E+00  Synechocystis sp. PCC 6803 substr. Kazusa
  8jut-assembly1_D  TM=4.829E-01  e=3.478E+00  Rattus norvegicus
  7ena-assembly1_l  TM=4.183E-01  e=4.189E+00  Homo sapiens